Protein AF-T0ZA20-F1 (afdb_monomer_lite)

Structure (mmCIF, N/CA/C/O backbone):
data_AF-T0ZA20-F1
#
_entry.id   AF-T0ZA20-F1
#
loop_
_atom_site.group_PDB
_atom_site.id
_atom_site.type_symbol
_atom_site.label_atom_id
_atom_site.label_alt_id
_atom_site.label_comp_id
_atom_site.label_asym_id
_atom_site.label_entity_id
_atom_site.label_seq_id
_atom_site.pdbx_PDB_ins_code
_atom_site.Cartn_x
_atom_site.Cartn_y
_atom_site.Cartn_z
_atom_site.occupancy
_atom_site.B_iso_or_equiv
_atom_site.auth_seq_id
_atom_site.auth_comp_id
_atom_site.auth_asym_id
_atom_site.auth_atom_id
_atom_site.pdbx_PDB_model_num
ATOM 1 N N . MET A 1 1 ? -16.525 5.191 31.614 1.00 37.38 1 MET A N 1
ATOM 2 C CA . MET A 1 1 ? -15.856 5.184 30.292 1.00 37.38 1 MET A CA 1
ATOM 3 C C . MET A 1 1 ? -15.399 6.612 29.998 1.00 37.38 1 MET A C 1
ATOM 5 O O . MET A 1 1 ? -16.010 7.297 29.193 1.00 37.38 1 MET A O 1
ATOM 9 N N . GLU A 1 2 ? -14.368 7.085 30.696 1.00 35.81 2 GLU A N 1
ATOM 10 C CA . GLU A 1 2 ? -13.882 8.473 30.620 1.00 35.81 2 GLU A CA 1
ATOM 11 C C . GLU A 1 2 ? -12.385 8.477 30.297 1.00 35.81 2 GLU A C 1
ATOM 13 O O . GLU A 1 2 ? -11.571 8.623 31.194 1.00 35.81 2 GLU A O 1
ATOM 18 N N . THR A 1 3 ? -11.992 8.269 29.038 1.00 33.94 3 THR A N 1
ATOM 19 C CA . THR A 1 3 ? -10.588 8.491 28.609 1.00 33.94 3 THR A CA 1
ATOM 20 C C . THR A 1 3 ? -10.425 8.846 27.126 1.00 33.94 3 THR A C 1
ATOM 22 O O . THR A 1 3 ? -9.306 8.910 26.628 1.00 33.94 3 THR A O 1
ATOM 25 N N . VAL A 1 4 ? -11.503 9.113 26.379 1.00 43.84 4 VAL A N 1
ATOM 26 C CA . VAL A 1 4 ? -11.397 9.208 24.908 1.00 43.84 4 VAL A CA 1
ATOM 27 C C . VAL A 1 4 ? -10.666 10.479 24.431 1.00 43.84 4 VAL A C 1
ATOM 29 O O . VAL A 1 4 ? -10.149 10.485 23.325 1.00 43.84 4 VAL A O 1
ATOM 32 N N . SER A 1 5 ? -10.539 11.541 25.239 1.00 48.94 5 SER A N 1
ATOM 33 C CA . SER A 1 5 ? -10.028 12.832 24.735 1.00 48.94 5 SER A CA 1
ATOM 34 C C . SER A 1 5 ? -8.507 12.896 24.485 1.00 48.94 5 SER A C 1
ATOM 36 O O . SER A 1 5 ? -8.140 13.369 23.413 1.00 48.94 5 SER A O 1
ATOM 38 N N . PRO A 1 6 ? -7.607 12.431 25.378 1.00 51.38 6 PRO A N 1
ATOM 39 C CA . PRO A 1 6 ? -6.170 12.376 25.072 1.00 51.38 6 PRO A CA 1
ATOM 40 C C . PRO A 1 6 ? -5.827 11.187 24.164 1.00 51.38 6 PRO A C 1
ATOM 42 O O . PRO A 1 6 ? -5.019 11.309 23.247 1.00 51.38 6 PRO A O 1
ATOM 45 N N . ALA A 1 7 ? -6.518 10.058 24.361 1.00 55.69 7 ALA A N 1
ATOM 46 C CA . ALA A 1 7 ? -6.316 8.846 23.577 1.00 55.69 7 ALA A CA 1
ATOM 47 C C . ALA A 1 7 ? -6.700 9.025 22.097 1.00 55.69 7 ALA A C 1
ATOM 49 O O . ALA A 1 7 ? -6.037 8.469 21.232 1.00 55.69 7 ALA A O 1
ATOM 50 N N . ALA A 1 8 ? -7.726 9.821 21.770 1.00 51.91 8 ALA A N 1
ATOM 51 C CA . ALA A 1 8 ? -8.102 10.082 20.377 1.00 51.91 8 ALA A CA 1
ATOM 52 C C . ALA A 1 8 ? -7.026 10.864 19.603 1.00 51.91 8 ALA A C 1
ATOM 54 O O . ALA A 1 8 ? -6.830 10.612 18.415 1.00 51.91 8 ALA A O 1
ATOM 55 N N . LEU A 1 9 ? -6.305 11.773 20.270 1.00 50.62 9 LEU A N 1
ATOM 56 C CA . LEU A 1 9 ? -5.222 12.539 19.652 1.00 50.62 9 LEU A CA 1
ATOM 57 C C . LEU A 1 9 ? -3.968 11.679 19.449 1.00 50.62 9 LEU A C 1
ATOM 59 O O . LEU A 1 9 ? -3.362 11.725 18.380 1.00 50.62 9 LEU A O 1
ATOM 63 N N . GLU A 1 10 ? -3.616 10.846 20.431 1.00 54.16 10 GLU A N 1
ATOM 64 C CA . GLU A 1 10 ? -2.530 9.867 20.289 1.00 54.16 10 GLU A CA 1
ATOM 65 C C . GLU A 1 10 ? -2.831 8.835 19.194 1.00 54.16 10 GLU A C 1
ATOM 67 O O . GLU A 1 10 ? -1.955 8.505 18.398 1.00 54.16 10 GLU A O 1
ATOM 72 N N . VAL A 1 11 ? -4.085 8.385 19.085 1.00 60.81 11 VAL A N 1
ATOM 73 C CA . VAL A 1 11 ? -4.534 7.497 18.003 1.00 60.81 11 VAL A CA 1
ATOM 74 C C . VAL A 1 11 ? -4.447 8.194 16.644 1.00 60.81 11 VAL A C 1
ATOM 76 O O . VAL A 1 11 ? -3.999 7.575 15.684 1.00 60.81 11 VAL A O 1
ATOM 79 N N . ALA A 1 12 ? -4.807 9.475 16.539 1.00 58.84 12 ALA A N 1
ATOM 80 C CA . ALA A 1 12 ? -4.686 10.223 15.287 1.00 58.84 12 ALA A CA 1
ATOM 81 C C . ALA A 1 12 ? -3.225 10.371 14.829 1.00 58.84 12 ALA A C 1
ATOM 83 O O . ALA A 1 12 ? -2.933 10.193 13.648 1.00 58.84 12 ALA A O 1
ATOM 84 N N . LEU A 1 13 ? -2.306 10.638 15.763 1.00 63.66 13 LEU A N 1
ATOM 85 C CA . LEU A 1 13 ? -0.867 10.714 15.487 1.00 63.66 13 LEU A CA 1
ATOM 86 C C . LEU A 1 13 ? -0.278 9.343 15.125 1.00 63.66 13 LEU A C 1
ATOM 88 O O . LEU A 1 13 ? 0.542 9.248 14.213 1.00 63.66 13 LEU A O 1
ATOM 92 N N . ALA A 1 14 ? -0.731 8.272 15.780 1.00 63.19 14 ALA A N 1
ATOM 93 C CA . ALA A 1 14 ? -0.341 6.909 15.429 1.00 63.19 14 ALA A CA 1
ATOM 94 C C . ALA A 1 14 ? -0.805 6.539 14.009 1.00 63.19 14 ALA A C 1
ATOM 96 O O . ALA A 1 14 ? -0.021 6.008 13.225 1.00 63.19 14 ALA A O 1
ATOM 97 N N . VAL A 1 15 ? -2.043 6.889 13.644 1.00 66.94 15 VAL A N 1
ATOM 98 C CA . VAL A 1 15 ? -2.575 6.690 12.286 1.00 66.94 15 VAL A CA 1
ATOM 99 C C . VAL A 1 15 ? -1.777 7.490 11.254 1.00 66.94 15 VAL A C 1
ATOM 101 O O . VAL A 1 15 ? -1.478 6.963 10.188 1.00 66.94 15 VAL A O 1
ATOM 104 N N . GLU A 1 16 ? -1.385 8.728 11.565 1.00 68.06 16 GLU A N 1
ATOM 105 C CA . GLU A 1 16 ? -0.529 9.545 10.694 1.00 68.06 16 GLU A CA 1
ATOM 106 C C . GLU A 1 16 ? 0.827 8.864 10.440 1.00 68.06 16 GLU A C 1
ATOM 108 O O . GLU A 1 16 ? 1.245 8.726 9.289 1.00 68.06 16 GLU A O 1
ATOM 113 N N . SER A 1 17 ? 1.476 8.371 11.501 1.00 71.38 17 SER A N 1
ATOM 114 C CA . SER A 1 17 ? 2.758 7.664 11.393 1.00 71.38 17 SER A CA 1
ATOM 115 C C . SER A 1 17 ? 2.653 6.345 10.623 1.00 71.38 17 SER A C 1
ATOM 117 O O . SER A 1 17 ? 3.530 6.035 9.819 1.00 71.38 17 SER A O 1
ATOM 119 N N . GLU A 1 18 ? 1.556 5.603 10.793 1.00 73.19 18 GLU A N 1
ATOM 120 C CA . GLU A 1 18 ?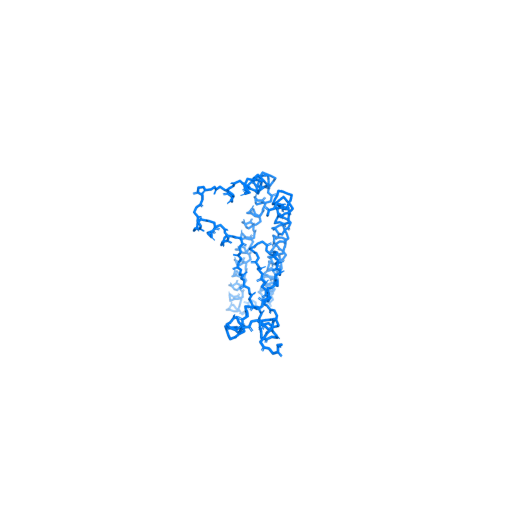 1.301 4.376 10.038 1.00 73.19 18 GLU A CA 1
ATOM 121 C C . GLU A 1 18 ? 1.090 4.676 8.549 1.00 73.19 18 GLU A C 1
ATOM 123 O O . GLU A 1 18 ? 1.631 3.974 7.697 1.00 73.19 18 GLU A O 1
ATOM 128 N N . ILE A 1 19 ? 0.304 5.706 8.211 1.00 75.56 19 ILE A N 1
ATOM 129 C CA . ILE A 1 19 ? 0.059 6.085 6.812 1.00 75.56 19 ILE A CA 1
ATOM 130 C C . ILE A 1 19 ? 1.382 6.438 6.131 1.00 75.56 19 ILE A C 1
ATOM 132 O O . ILE A 1 19 ? 1.644 5.953 5.031 1.00 75.56 19 ILE A O 1
ATOM 136 N N . ALA A 1 20 ? 2.230 7.227 6.796 1.00 77.69 20 ALA A N 1
ATOM 137 C CA . ALA A 1 20 ? 3.559 7.552 6.292 1.00 77.69 20 ALA A CA 1
ATOM 138 C C . ALA A 1 20 ? 4.421 6.292 6.100 1.00 77.69 20 ALA A C 1
ATOM 140 O O . ALA A 1 20 ? 4.984 6.102 5.022 1.00 77.69 20 ALA A O 1
ATOM 141 N N . GLY A 1 21 ? 4.449 5.392 7.091 1.00 82.25 21 GLY A N 1
ATOM 142 C CA . GLY A 1 21 ? 5.191 4.131 7.008 1.00 82.25 21 GLY A CA 1
ATOM 143 C C . GLY A 1 21 ? 4.738 3.247 5.844 1.00 82.25 21 GLY A C 1
ATOM 144 O O . GLY A 1 21 ? 5.559 2.763 5.068 1.00 82.25 21 GLY A O 1
ATOM 145 N N . ARG A 1 22 ? 3.426 3.100 5.632 1.00 80.50 22 ARG A N 1
ATOM 146 C CA . ARG A 1 22 ? 2.885 2.325 4.503 1.00 80.50 22 ARG A CA 1
ATOM 147 C C . ARG A 1 22 ? 3.198 2.939 3.146 1.00 80.50 22 ARG A C 1
ATOM 149 O O . ARG A 1 22 ? 3.425 2.198 2.189 1.00 80.50 22 ARG A O 1
ATOM 156 N N . ILE A 1 23 ? 3.192 4.269 3.044 1.00 84.75 23 ILE A N 1
ATOM 157 C CA . ILE A 1 23 ? 3.591 4.968 1.818 1.00 84.75 23 ILE A CA 1
ATOM 158 C C . ILE A 1 23 ? 5.067 4.682 1.517 1.00 84.75 23 ILE A C 1
ATOM 160 O O . ILE A 1 23 ? 5.388 4.324 0.384 1.00 84.75 23 ILE A O 1
ATOM 164 N N . GLU A 1 24 ? 5.949 4.748 2.518 1.00 86.12 24 GLU A N 1
ATOM 165 C CA . GLU A 1 24 ? 7.371 4.416 2.350 1.00 86.12 24 GLU A CA 1
ATOM 166 C C . GLU A 1 24 ? 7.590 2.953 1.942 1.00 86.12 24 GLU A C 1
ATOM 168 O O . GLU A 1 24 ? 8.353 2.671 1.011 1.00 86.12 24 GLU A O 1
ATOM 173 N N . GLU A 1 25 ? 6.900 2.007 2.582 1.00 86.56 25 GLU A N 1
ATOM 174 C CA . GLU A 1 25 ? 6.966 0.587 2.225 1.00 86.56 25 GLU A CA 1
ATOM 175 C C . GLU A 1 25 ? 6.513 0.349 0.780 1.00 86.56 25 GLU A C 1
ATOM 177 O O . GLU A 1 25 ? 7.209 -0.309 -0.004 1.00 86.56 25 GLU A O 1
ATOM 182 N N . ALA A 1 26 ? 5.372 0.928 0.395 1.00 86.88 26 ALA A N 1
ATOM 183 C CA . ALA A 1 26 ? 4.855 0.847 -0.964 1.00 86.88 26 ALA A CA 1
ATOM 184 C C . ALA A 1 26 ? 5.831 1.475 -1.969 1.00 86.88 26 ALA A C 1
ATOM 186 O O . ALA A 1 26 ? 6.101 0.886 -3.019 1.00 86.88 26 ALA A O 1
ATOM 187 N N . GLN A 1 27 ? 6.419 2.628 -1.643 1.00 88.88 27 GLN A N 1
ATOM 188 C CA . GLN A 1 27 ? 7.430 3.286 -2.465 1.00 88.88 27 GLN A CA 1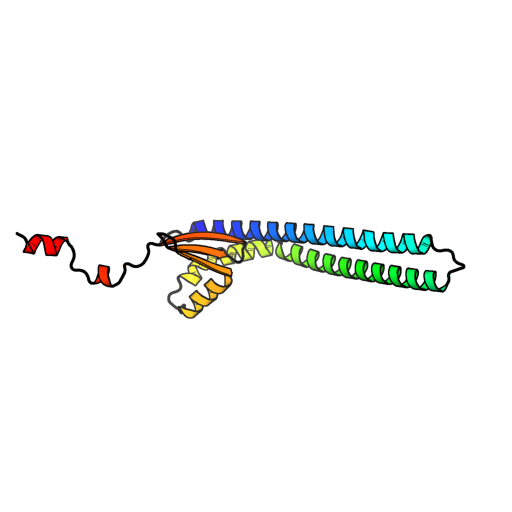
ATOM 189 C C . GLN A 1 27 ? 8.667 2.399 -2.654 1.00 88.88 27 GLN A C 1
ATOM 191 O O . GLN A 1 27 ? 9.135 2.237 -3.781 1.00 88.88 27 GLN A O 1
ATOM 196 N N . SER A 1 28 ? 9.168 1.763 -1.592 1.00 89.88 28 SER A N 1
ATOM 197 C CA . SER A 1 28 ? 10.306 0.838 -1.669 1.00 89.88 28 SER A CA 1
ATOM 198 C C . SER A 1 28 ? 10.035 -0.331 -2.620 1.00 89.88 28 SER A C 1
ATOM 200 O O . SER A 1 28 ? 10.875 -0.675 -3.457 1.00 89.88 28 SER A O 1
ATOM 202 N N . LEU A 1 29 ? 8.842 -0.929 -2.540 1.00 92.25 29 LEU A N 1
ATOM 203 C CA . LEU A 1 29 ? 8.436 -2.022 -3.426 1.00 92.25 29 LEU A CA 1
ATOM 204 C C . LEU A 1 29 ? 8.335 -1.572 -4.889 1.00 92.25 29 LEU A C 1
ATOM 206 O O . LEU A 1 29 ? 8.829 -2.269 -5.780 1.00 92.25 29 LEU A O 1
ATOM 210 N N . ARG A 1 30 ? 7.756 -0.394 -5.142 1.00 91.81 30 ARG A N 1
ATOM 211 C CA . ARG A 1 30 ? 7.640 0.189 -6.490 1.00 91.81 30 ARG A CA 1
ATOM 212 C C . ARG A 1 30 ? 9.010 0.483 -7.099 1.00 91.81 30 ARG A C 1
ATOM 214 O O . ARG A 1 30 ? 9.239 0.155 -8.262 1.00 91.81 30 ARG A O 1
ATOM 221 N N . LEU A 1 31 ? 9.945 1.029 -6.317 1.00 92.94 31 LEU A N 1
ATOM 222 C CA . LEU A 1 31 ? 11.317 1.285 -6.769 1.00 92.94 31 LEU A CA 1
ATOM 223 C C . LEU A 1 31 ? 12.023 -0.009 -7.189 1.00 92.94 31 LEU A C 1
ATOM 225 O O . LEU A 1 31 ? 12.578 -0.070 -8.285 1.00 92.94 31 LEU A O 1
ATOM 229 N N . LYS A 1 32 ? 11.920 -1.074 -6.385 1.00 95.44 32 LYS A N 1
ATOM 230 C CA . LYS A 1 32 ? 12.471 -2.397 -6.734 1.00 95.44 32 LYS A CA 1
ATOM 231 C C . LYS A 1 32 ? 11.855 -2.963 -8.014 1.00 95.44 32 LYS A C 1
ATOM 233 O O . LYS A 1 32 ? 12.555 -3.543 -8.843 1.00 95.44 32 LYS A O 1
ATOM 238 N N . GLN A 1 33 ? 10.544 -2.797 -8.198 1.00 94.94 33 GLN A N 1
ATOM 239 C CA . GLN A 1 33 ? 9.863 -3.225 -9.420 1.00 94.94 33 GLN A CA 1
ATOM 240 C C . GLN A 1 33 ? 10.382 -2.463 -10.646 1.00 94.94 33 GLN A C 1
ATOM 242 O O . GLN A 1 33 ? 10.628 -3.073 -11.690 1.00 94.94 33 GLN A O 1
ATOM 247 N N . LEU A 1 34 ? 10.589 -1.152 -10.508 1.00 96.12 34 LEU A N 1
ATOM 248 C CA . LEU A 1 34 ? 11.117 -0.302 -11.566 1.00 96.12 34 LEU A CA 1
ATOM 249 C C . LEU A 1 34 ? 12.557 -0.676 -11.934 1.00 96.12 34 LEU A C 1
ATOM 251 O O . LEU A 1 34 ? 12.877 -0.777 -13.117 1.00 96.12 34 LEU A O 1
ATOM 255 N N . GLU A 1 35 ? 13.414 -0.929 -10.946 1.00 96.38 35 GLU A N 1
ATOM 256 C CA . GLU A 1 35 ? 14.784 -1.408 -11.161 1.00 96.38 35 GLU A CA 1
ATOM 257 C C . GLU A 1 35 ? 14.815 -2.736 -11.917 1.00 96.38 35 GLU A C 1
ATOM 259 O O . GLU A 1 35 ? 15.537 -2.862 -12.909 1.00 96.38 35 GLU A O 1
ATOM 264 N N . ARG A 1 36 ? 13.981 -3.704 -11.513 1.00 96.81 36 ARG A N 1
ATOM 265 C CA . ARG A 1 36 ? 13.858 -4.985 -12.217 1.00 96.81 36 ARG A CA 1
ATOM 266 C C . ARG A 1 36 ? 13.453 -4.780 -13.676 1.00 96.81 36 ARG A C 1
ATOM 268 O O . ARG A 1 36 ? 14.059 -5.370 -14.563 1.00 96.81 36 ARG A O 1
ATOM 275 N N . GLN A 1 37 ? 12.467 -3.924 -13.937 1.00 97.19 37 GLN A N 1
ATOM 276 C CA . GLN A 1 37 ? 12.008 -3.673 -15.304 1.00 97.19 37 GLN A CA 1
ATOM 277 C C . GLN A 1 37 ? 13.064 -2.949 -16.152 1.00 97.19 37 GLN A C 1
ATOM 279 O O . GLN A 1 37 ? 13.227 -3.258 -17.332 1.00 97.19 37 GLN A O 1
ATOM 284 N N . ARG A 1 38 ? 13.828 -2.022 -15.557 1.00 96.62 38 ARG A N 1
ATOM 285 C CA . ARG A 1 38 ? 14.977 -1.378 -16.218 1.00 96.62 38 ARG A CA 1
ATOM 286 C C . ARG A 1 38 ? 16.035 -2.400 -16.612 1.00 96.62 38 ARG A C 1
ATOM 288 O O . ARG A 1 38 ? 16.551 -2.340 -17.725 1.00 96.62 38 ARG A O 1
ATOM 295 N N . TYR A 1 39 ? 16.335 -3.340 -15.718 1.00 97.50 39 TYR A N 1
ATOM 296 C CA . TYR A 1 39 ? 17.276 -4.417 -15.999 1.00 97.50 39 TYR A CA 1
ATOM 297 C C . TYR A 1 39 ? 16.810 -5.295 -17.167 1.00 97.50 39 TYR A C 1
ATOM 299 O O . TYR A 1 39 ? 17.592 -5.541 -18.081 1.00 97.50 39 TYR A O 1
ATOM 307 N N . GLU A 1 40 ? 15.539 -5.704 -17.194 1.00 96.62 40 GLU A N 1
ATOM 308 C CA . GLU A 1 40 ? 14.980 -6.500 -18.298 1.00 96.62 40 GLU A CA 1
ATOM 309 C C . GLU A 1 40 ? 15.036 -5.761 -19.644 1.00 96.62 40 GLU A C 1
ATOM 311 O O . GLU A 1 40 ? 15.373 -6.355 -20.672 1.00 96.62 40 GLU A O 1
ATOM 316 N N . ALA A 1 41 ? 14.758 -4.454 -19.660 1.00 97.19 41 ALA A N 1
ATOM 317 C CA . ALA A 1 41 ? 14.872 -3.633 -20.867 1.00 97.19 41 ALA A CA 1
ATOM 318 C C . ALA A 1 41 ? 16.320 -3.549 -21.375 1.00 97.19 41 ALA A C 1
ATOM 320 O O . ALA A 1 41 ? 16.570 -3.703 -22.572 1.00 97.19 41 ALA A O 1
ATOM 321 N N . GLU A 1 42 ? 17.282 -3.360 -20.473 1.00 97.50 42 GLU A N 1
ATOM 322 C CA . GLU A 1 42 ? 18.707 -3.317 -20.810 1.00 97.50 42 GLU A CA 1
ATOM 323 C C . GLU A 1 42 ? 19.237 -4.695 -21.245 1.00 97.50 42 GLU A C 1
ATOM 325 O O . GLU A 1 42 ? 20.041 -4.793 -22.173 1.00 97.50 42 GLU A O 1
ATOM 330 N N . LEU A 1 43 ? 18.752 -5.785 -20.647 1.00 97.75 43 LEU A N 1
ATOM 331 C CA . LEU A 1 43 ? 19.085 -7.143 -21.071 1.00 97.75 43 LEU A CA 1
ATOM 332 C C . LEU A 1 43 ? 18.563 -7.433 -22.484 1.00 97.75 43 LEU A C 1
ATOM 334 O O . LEU A 1 43 ? 19.307 -7.963 -23.313 1.00 97.75 43 LEU A O 1
ATOM 338 N N . ALA A 1 44 ? 17.315 -7.060 -22.782 1.00 96.44 44 ALA A N 1
ATOM 339 C CA . ALA A 1 44 ? 16.739 -7.186 -24.120 1.00 96.44 44 ALA A CA 1
ATOM 340 C C . ALA A 1 44 ? 17.532 -6.370 -25.154 1.00 96.44 44 ALA A C 1
ATOM 342 O O . ALA A 1 44 ? 17.880 -6.895 -26.214 1.00 96.44 44 ALA A O 1
ATOM 343 N N . ARG A 1 45 ? 17.923 -5.137 -24.804 1.00 97.31 45 ARG A N 1
ATOM 344 C CA . ARG A 1 45 ? 18.798 -4.294 -25.629 1.00 97.31 45 ARG A CA 1
ATOM 345 C C . ARG A 1 45 ? 20.126 -4.978 -25.940 1.00 97.31 45 ARG A C 1
ATOM 347 O O . ARG A 1 45 ? 20.539 -5.009 -27.094 1.00 97.31 45 ARG A O 1
ATOM 354 N N . ARG A 1 46 ? 20.808 -5.533 -24.934 1.00 97.88 46 ARG A N 1
ATOM 355 C CA . ARG A 1 46 ? 22.099 -6.217 -25.129 1.00 97.88 46 ARG A CA 1
ATOM 356 C C . ARG A 1 46 ? 21.970 -7.439 -26.029 1.00 97.88 46 ARG A C 1
ATOM 358 O O . ARG A 1 46 ? 22.842 -7.665 -26.859 1.00 97.88 46 ARG A O 1
ATOM 365 N N . ARG A 1 47 ? 20.886 -8.211 -25.895 1.00 96.06 47 ARG A N 1
ATOM 366 C CA . ARG A 1 47 ? 20.609 -9.350 -26.785 1.00 96.06 47 ARG A CA 1
ATOM 367 C C . ARG A 1 47 ? 20.447 -8.895 -28.231 1.00 96.06 47 ARG A C 1
ATOM 369 O O . ARG A 1 47 ? 21.062 -9.493 -29.104 1.00 96.06 47 ARG A O 1
ATOM 376 N N . TYR A 1 48 ? 19.680 -7.831 -28.461 1.00 96.06 48 TYR A N 1
ATOM 377 C CA . TYR A 1 48 ? 19.515 -7.248 -29.791 1.00 96.06 48 TYR A CA 1
ATOM 378 C C . TYR A 1 48 ? 20.845 -6.735 -30.365 1.00 96.06 48 TYR A C 1
ATOM 380 O O . TYR A 1 48 ? 21.199 -7.085 -31.481 1.00 96.06 48 TYR A O 1
ATOM 388 N N . MET A 1 49 ? 21.638 -5.994 -29.587 1.00 95.44 49 MET A N 1
ATOM 389 C CA . MET A 1 49 ? 22.925 -5.448 -30.049 1.00 95.44 49 MET A CA 1
ATOM 390 C C . MET A 1 49 ? 23.986 -6.516 -30.362 1.00 95.44 49 MET A C 1
ATOM 392 O O . MET A 1 49 ? 24.919 -6.240 -31.109 1.00 95.44 49 MET A O 1
ATOM 396 N N . ASN A 1 50 ? 23.858 -7.716 -29.791 1.00 96.50 50 ASN A N 1
ATOM 397 C CA . ASN A 1 50 ? 24.807 -8.816 -29.980 1.00 96.50 50 ASN A CA 1
ATOM 398 C C . ASN A 1 50 ? 24.365 -9.834 -31.047 1.00 96.50 50 ASN A C 1
ATOM 400 O O . ASN A 1 50 ? 25.083 -10.810 -31.272 1.00 96.50 50 ASN A O 1
ATOM 404 N N . VAL A 1 51 ? 23.190 -9.670 -31.668 1.00 95.81 51 VAL A N 1
ATOM 405 C CA . VAL A 1 51 ? 22.735 -10.585 -32.725 1.00 95.81 51 VAL A CA 1
ATOM 406 C C . VAL A 1 51 ? 23.518 -10.341 -34.015 1.00 95.81 51 VAL A C 1
ATOM 408 O O . VAL A 1 51 ? 23.801 -9.202 -34.378 1.00 95.81 51 VAL A O 1
ATOM 411 N N . ASP A 1 52 ? 23.847 -11.415 -34.733 1.00 95.00 52 ASP A N 1
ATOM 412 C CA . ASP A 1 52 ? 24.402 -11.300 -36.082 1.00 95.00 52 ASP A CA 1
ATOM 413 C C . ASP A 1 52 ? 23.333 -10.720 -37.037 1.00 95.00 52 ASP A C 1
ATOM 415 O O . ASP A 1 52 ? 22.252 -11.313 -37.155 1.00 95.00 52 ASP A O 1
ATOM 419 N N . PRO A 1 53 ? 23.610 -9.610 -37.751 1.00 89.81 53 PRO A N 1
ATOM 420 C CA . PRO A 1 53 ? 22.685 -9.018 -38.719 1.00 89.81 53 PRO A CA 1
ATOM 421 C C . PRO A 1 53 ? 22.237 -9.962 -39.844 1.00 89.81 53 PRO A C 1
ATOM 423 O O . PRO A 1 53 ? 21.179 -9.747 -40.440 1.00 89.81 53 PRO A O 1
ATOM 426 N N . ALA A 1 54 ? 23.011 -11.008 -40.154 1.00 94.31 54 ALA A N 1
ATOM 427 C CA . ALA A 1 54 ? 22.620 -12.029 -41.123 1.00 94.31 54 ALA A CA 1
ATOM 428 C C . ALA A 1 54 ? 21.378 -12.818 -40.664 1.00 94.31 54 ALA A C 1
ATOM 430 O O . ALA A 1 54 ? 20.585 -13.270 -41.492 1.00 94.31 54 ALA A O 1
ATOM 431 N N . ASN A 1 55 ? 21.143 -12.915 -39.351 1.00 95.06 55 ASN A N 1
ATOM 432 C CA . ASN A 1 55 ? 19.996 -13.595 -38.752 1.00 95.06 55 ASN A CA 1
ATOM 433 C C . ASN A 1 55 ? 18.780 -12.660 -38.632 1.00 95.06 55 ASN A C 1
ATOM 435 O O . ASN A 1 55 ? 18.251 -12.451 -37.539 1.00 95.06 55 ASN A O 1
ATOM 439 N N . ARG A 1 56 ? 18.313 -12.112 -39.763 1.00 94.69 56 ARG A N 1
ATOM 440 C CA . ARG A 1 56 ? 17.253 -11.082 -39.820 1.00 94.69 56 ARG A CA 1
ATOM 441 C C . ARG A 1 56 ? 16.010 -11.397 -38.983 1.00 94.69 56 ARG A C 1
ATOM 443 O O . ARG A 1 56 ? 15.616 -10.579 -38.168 1.00 94.69 56 ARG A O 1
ATOM 450 N N . MET A 1 57 ? 15.450 -12.604 -39.100 1.00 96.56 57 MET A N 1
ATOM 451 C CA . MET A 1 57 ? 14.254 -12.982 -38.327 1.00 96.56 57 MET A CA 1
ATOM 452 C C . MET A 1 57 ? 14.488 -12.964 -36.808 1.00 96.56 57 MET A C 1
ATOM 454 O O . MET A 1 57 ? 13.578 -12.654 -36.042 1.00 96.56 57 MET A O 1
ATOM 458 N N . VAL A 1 58 ? 15.701 -13.306 -36.359 1.00 96.31 58 VAL A N 1
ATOM 459 C CA . VAL A 1 58 ? 16.068 -13.269 -34.936 1.00 96.31 58 VAL A CA 1
ATOM 460 C C . VAL A 1 58 ? 16.250 -11.824 -34.483 1.00 96.31 58 VAL A C 1
ATOM 462 O O . VAL A 1 58 ? 15.795 -11.472 -33.397 1.00 96.31 58 VAL A O 1
ATOM 465 N N . ALA A 1 59 ? 16.869 -10.984 -35.315 1.00 96.19 59 ALA A N 1
ATOM 466 C CA . ALA A 1 59 ? 17.019 -9.559 -35.046 1.00 96.19 59 ALA A CA 1
ATOM 467 C C . ALA A 1 59 ? 15.656 -8.864 -34.908 1.00 96.19 59 ALA A C 1
ATOM 469 O O . ALA A 1 59 ? 15.428 -8.209 -33.894 1.00 96.19 59 ALA A O 1
ATOM 470 N N . ASP A 1 60 ? 14.724 -9.105 -35.836 1.00 96.75 60 ASP A N 1
ATOM 471 C CA . ASP A 1 60 ? 13.368 -8.541 -35.801 1.00 96.75 60 ASP A CA 1
ATOM 472 C C . ASP A 1 60 ? 12.609 -8.966 -34.529 1.00 96.75 60 ASP A C 1
ATOM 474 O O . ASP A 1 60 ? 11.947 -8.160 -33.870 1.00 96.75 60 ASP A O 1
ATOM 478 N N . ALA A 1 61 ? 12.733 -10.237 -34.128 1.00 96.94 61 ALA A N 1
ATOM 479 C CA . ALA A 1 61 ? 12.110 -10.744 -32.906 1.00 96.94 61 ALA A CA 1
ATOM 480 C C . ALA A 1 61 ? 12.717 -10.124 -31.633 1.00 96.94 61 ALA A C 1
ATOM 482 O O . ALA A 1 61 ? 11.988 -9.787 -30.696 1.00 96.94 61 ALA A O 1
ATOM 483 N N . LEU A 1 62 ? 14.044 -9.960 -31.586 1.00 97.25 62 LEU A N 1
ATOM 484 C CA . LEU A 1 62 ? 14.743 -9.330 -30.463 1.00 97.25 62 LEU A CA 1
ATOM 485 C C . LEU A 1 62 ? 14.450 -7.830 -30.372 1.00 97.25 62 LEU A C 1
ATOM 487 O O . LEU A 1 62 ? 14.279 -7.318 -29.265 1.00 97.25 62 LEU A O 1
ATOM 491 N N . GLU A 1 63 ? 14.333 -7.142 -31.506 1.00 96.56 63 GLU A N 1
ATOM 492 C CA . GLU A 1 63 ? 13.903 -5.747 -31.568 1.00 96.56 63 GLU A CA 1
ATOM 493 C C . GLU A 1 63 ? 12.476 -5.599 -31.028 1.00 96.56 63 GLU A C 1
ATOM 495 O O . GLU A 1 63 ? 12.221 -4.774 -30.149 1.00 96.56 63 GLU A O 1
ATOM 500 N N . ALA A 1 64 ? 11.545 -6.444 -31.482 1.00 97.38 64 ALA A N 1
ATOM 501 C CA . ALA A 1 64 ? 10.171 -6.441 -30.991 1.00 97.38 64 ALA A CA 1
ATOM 502 C C . ALA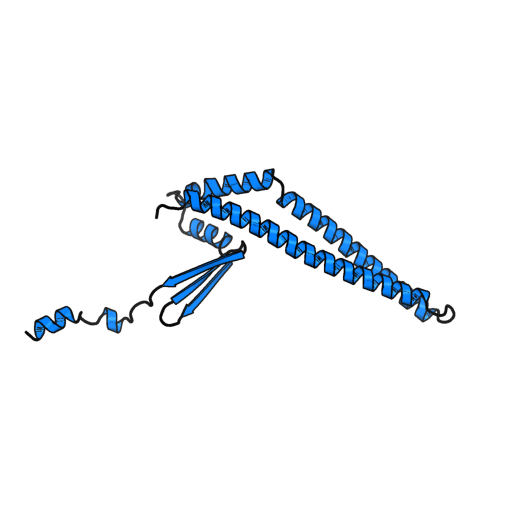 A 1 64 ? 10.101 -6.691 -29.475 1.00 97.38 64 ALA A C 1
ATOM 504 O O . ALA A 1 64 ? 9.352 -6.007 -28.769 1.00 97.38 64 ALA A O 1
ATOM 505 N N . ALA A 1 65 ? 10.906 -7.625 -28.958 1.00 97.12 65 ALA A N 1
ATOM 506 C CA . ALA A 1 65 ? 11.007 -7.904 -27.528 1.00 97.12 65 ALA A CA 1
ATOM 507 C C . ALA A 1 65 ? 11.590 -6.717 -26.741 1.00 97.12 65 ALA A C 1
ATOM 509 O O . ALA A 1 65 ? 11.070 -6.367 -25.678 1.00 97.12 65 ALA A O 1
ATOM 510 N N . TRP A 1 66 ? 12.624 -6.055 -27.267 1.00 98.12 66 TRP A N 1
ATOM 511 C CA . TRP A 1 66 ? 13.194 -4.855 -26.655 1.00 98.12 66 TRP A CA 1
ATOM 512 C C . TRP A 1 66 ? 12.182 -3.703 -26.627 1.00 98.12 66 TRP A C 1
ATOM 514 O O . TRP A 1 66 ? 11.934 -3.136 -25.562 1.00 98.12 66 TRP A O 1
ATOM 524 N N . ASN A 1 67 ? 11.503 -3.436 -27.743 1.00 97.94 67 ASN A N 1
ATOM 525 C CA . ASN A 1 67 ? 10.442 -2.431 -27.838 1.00 97.94 67 ASN A CA 1
ATOM 526 C C . ASN A 1 67 ? 9.260 -2.731 -26.901 1.00 97.94 67 ASN A C 1
ATOM 528 O O . ASN A 1 67 ? 8.648 -1.818 -26.343 1.00 97.94 67 ASN A O 1
ATOM 532 N N . ALA A 1 68 ? 8.909 -4.004 -26.700 1.00 97.81 68 ALA A N 1
ATOM 533 C CA . ALA A 1 68 ? 7.902 -4.396 -25.716 1.00 97.81 68 ALA A CA 1
ATOM 534 C C . ALA A 1 68 ? 8.360 -4.096 -24.280 1.00 97.81 68 ALA A C 1
ATOM 536 O O . ALA A 1 68 ? 7.598 -3.511 -23.510 1.00 97.81 68 ALA A O 1
ATOM 537 N N . SER A 1 69 ? 9.608 -4.425 -23.940 1.00 96.38 69 SER A N 1
ATOM 538 C CA . SER A 1 69 ? 10.172 -4.155 -22.614 1.00 96.38 69 SER A CA 1
ATOM 539 C C . SER A 1 69 ? 10.276 -2.652 -22.315 1.00 96.38 69 SER A C 1
ATOM 541 O O . SER A 1 69 ? 9.944 -2.221 -21.210 1.00 96.38 69 SER A O 1
ATOM 543 N N . LEU A 1 70 ? 10.628 -1.833 -23.316 1.00 97.62 70 LEU A N 1
ATOM 544 C CA . LEU A 1 70 ? 10.631 -0.369 -23.205 1.00 97.62 70 LEU A CA 1
ATOM 545 C C . LEU A 1 70 ? 9.234 0.198 -22.934 1.00 97.62 70 LEU A C 1
ATOM 547 O O . LEU A 1 70 ? 9.085 1.035 -22.049 1.00 97.62 70 LEU A O 1
ATOM 551 N N . ARG A 1 71 ? 8.200 -0.289 -23.632 1.00 98.00 71 ARG A N 1
ATOM 552 C CA . ARG A 1 71 ? 6.808 0.128 -23.378 1.00 98.00 71 ARG A CA 1
ATOM 553 C C . ARG A 1 71 ? 6.336 -0.239 -21.974 1.00 98.00 71 ARG A C 1
ATOM 555 O O . ARG A 1 71 ? 5.656 0.552 -21.333 1.00 98.00 71 ARG A O 1
ATOM 562 N N . GLN A 1 72 ? 6.705 -1.421 -21.485 1.00 96.81 72 GLN A N 1
ATOM 563 C CA . GLN A 1 72 ? 6.397 -1.826 -20.112 1.00 96.81 72 GLN A CA 1
ATOM 564 C C . GLN A 1 72 ? 7.122 -0.956 -19.080 1.00 96.81 72 GLN A C 1
ATOM 566 O O . GLN A 1 72 ? 6.534 -0.603 -18.061 1.00 96.81 72 GLN A O 1
ATOM 571 N N . LEU A 1 73 ? 8.385 -0.601 -19.339 1.00 97.19 73 LEU A N 1
ATOM 572 C CA . LEU A 1 73 ? 9.147 0.295 -18.476 1.00 97.19 73 LEU A CA 1
ATOM 573 C C . LEU A 1 73 ? 8.521 1.693 -18.416 1.00 97.19 73 LEU A C 1
ATOM 575 O O . LEU A 1 73 ? 8.388 2.238 -17.325 1.00 97.19 73 LEU A O 1
ATOM 579 N N . ASP A 1 74 ? 8.131 2.250 -19.561 1.00 97.25 74 ASP A N 1
ATOM 580 C CA . ASP A 1 74 ? 7.475 3.558 -19.652 1.00 97.25 74 ASP A CA 1
ATOM 581 C C . ASP A 1 74 ? 6.119 3.565 -18.929 1.00 97.25 74 ASP A C 1
ATOM 583 O O . ASP A 1 74 ? 5.881 4.404 -18.062 1.00 97.25 74 ASP A O 1
ATOM 587 N N . ALA A 1 75 ? 5.271 2.560 -19.174 1.00 96.62 75 ALA A N 1
ATOM 588 C CA . ALA A 1 75 ? 3.997 2.417 -18.468 1.00 96.62 75 ALA A CA 1
ATOM 589 C C . ALA A 1 75 ? 4.187 2.344 -16.942 1.00 96.62 75 ALA A C 1
ATOM 591 O O . ALA A 1 75 ? 3.494 3.026 -16.188 1.00 96.62 75 ALA A O 1
ATOM 592 N N . LEU A 1 76 ? 5.172 1.565 -16.482 1.00 95.88 76 LEU A N 1
ATOM 593 C CA . LEU A 1 76 ? 5.476 1.440 -15.059 1.00 95.88 76 LEU A CA 1
ATOM 594 C C . LEU A 1 76 ? 6.005 2.752 -14.454 1.00 95.88 76 LEU A C 1
ATOM 596 O O . LEU A 1 76 ? 5.706 3.050 -13.299 1.00 95.88 76 LEU A O 1
ATOM 600 N N . GLN A 1 77 ? 6.775 3.540 -15.210 1.00 95.06 77 GLN A N 1
ATOM 601 C CA . GLN A 1 77 ? 7.230 4.867 -14.778 1.00 95.06 77 GLN A CA 1
ATOM 602 C C . GLN A 1 77 ? 6.060 5.835 -14.625 1.00 95.06 77 GLN A C 1
ATOM 604 O O . GLN A 1 77 ? 5.941 6.473 -13.584 1.00 95.06 77 GLN A O 1
ATOM 609 N N . GLN A 1 78 ? 5.159 5.884 -15.604 1.00 95.94 78 GLN A N 1
ATOM 610 C CA . GLN A 1 78 ? 3.980 6.750 -15.553 1.00 95.94 78 GLN A CA 1
ATOM 611 C C . GLN A 1 78 ? 3.057 6.400 -14.381 1.00 95.94 78 GLN A C 1
ATOM 613 O O . GLN A 1 78 ? 2.555 7.292 -13.693 1.00 95.94 78 GLN A O 1
ATOM 618 N N . ASP A 1 79 ? 2.847 5.109 -14.119 1.00 93.62 79 ASP A N 1
ATOM 619 C CA . ASP A 1 79 ? 2.060 4.666 -12.968 1.00 93.62 79 ASP A CA 1
ATOM 620 C C . ASP A 1 79 ? 2.743 5.015 -11.640 1.00 93.62 79 ASP A C 1
ATOM 622 O O . ASP A 1 79 ? 2.068 5.452 -10.705 1.00 93.62 79 ASP A O 1
ATOM 626 N N . HIS A 1 80 ? 4.071 4.889 -11.557 1.00 92.62 80 HIS A N 1
ATOM 627 C CA . HIS A 1 80 ? 4.830 5.316 -10.384 1.00 92.62 80 HIS A CA 1
ATOM 628 C C . HIS A 1 80 ? 4.721 6.830 -10.154 1.00 92.62 80 HIS A C 1
ATOM 630 O O . HIS A 1 80 ? 4.461 7.249 -9.027 1.00 92.62 80 HIS A O 1
ATOM 636 N N . ASP A 1 81 ? 4.847 7.649 -11.197 1.00 92.00 81 ASP A N 1
ATOM 637 C CA . ASP A 1 81 ? 4.733 9.105 -11.087 1.00 92.00 81 ASP A CA 1
ATOM 638 C C . ASP A 1 81 ? 3.329 9.528 -10.636 1.00 92.00 81 ASP A C 1
ATOM 640 O O . ASP A 1 81 ? 3.193 10.365 -9.739 1.00 92.00 81 ASP A O 1
ATOM 644 N N . ARG A 1 82 ? 2.279 8.897 -11.181 1.00 92.44 82 ARG A N 1
ATOM 645 C CA . ARG A 1 82 ? 0.888 9.129 -10.757 1.00 92.44 82 ARG A CA 1
ATOM 646 C C . ARG A 1 82 ? 0.683 8.777 -9.282 1.00 92.44 82 ARG A C 1
ATOM 648 O O . ARG A 1 82 ? 0.052 9.534 -8.549 1.00 92.44 82 ARG A O 1
ATOM 655 N N . GLN A 1 83 ? 1.218 7.642 -8.836 1.00 89.00 83 GLN A N 1
ATOM 656 C CA . GLN A 1 83 ? 1.121 7.215 -7.437 1.00 89.00 83 GLN A CA 1
ATOM 657 C C . GLN A 1 83 ? 1.910 8.143 -6.507 1.00 89.00 83 GLN A C 1
ATOM 659 O O . GLN A 1 83 ? 1.392 8.542 -5.472 1.00 89.00 83 GLN A O 1
ATOM 664 N N . SER A 1 84 ? 3.112 8.561 -6.906 1.00 87.94 84 SER A N 1
ATOM 665 C CA . SER A 1 84 ? 3.945 9.510 -6.158 1.00 87.94 84 SER A CA 1
ATOM 666 C C . SER A 1 84 ? 3.256 10.866 -5.967 1.00 87.94 84 SER A C 1
ATOM 668 O O . SER A 1 84 ? 3.333 11.461 -4.893 1.00 87.94 84 SER A O 1
ATOM 670 N N . GLN A 1 85 ? 2.530 11.349 -6.981 1.00 88.75 85 GLN A N 1
ATOM 671 C CA . GLN A 1 85 ? 1.706 12.556 -6.859 1.00 88.75 85 GLN A CA 1
ATOM 672 C C . GLN A 1 85 ? 0.573 12.366 -5.843 1.00 88.75 85 GLN A C 1
ATOM 674 O O . GLN A 1 85 ? 0.434 13.186 -4.937 1.00 88.75 85 GLN A O 1
ATOM 679 N N . SER A 1 86 ? -0.169 11.259 -5.932 1.00 86.44 86 SER A N 1
ATOM 680 C CA . SER A 1 86 ? -1.238 10.942 -4.976 1.00 86.44 86 SER A CA 1
ATOM 681 C C . SER A 1 86 ? -0.721 10.816 -3.538 1.00 86.44 86 SER A C 1
ATOM 683 O O . SER A 1 86 ? -1.358 11.308 -2.610 1.00 86.44 86 SER A O 1
ATOM 685 N N . ASP A 1 87 ? 0.434 10.180 -3.338 1.00 85.44 87 ASP A N 1
ATOM 686 C CA . ASP A 1 87 ? 1.039 10.014 -2.014 1.00 85.44 87 ASP A CA 1
ATOM 687 C C . ASP A 1 87 ? 1.458 11.373 -1.425 1.00 85.44 87 ASP A C 1
ATOM 689 O O . ASP A 1 87 ? 1.244 11.640 -0.242 1.00 85.44 87 ASP A O 1
ATOM 693 N N . ARG A 1 88 ? 1.991 12.284 -2.253 1.00 83.31 88 ARG A N 1
ATOM 694 C CA . ARG A 1 88 ? 2.336 13.654 -1.832 1.00 83.31 88 ARG A CA 1
ATOM 695 C C . ARG A 1 88 ? 1.118 14.459 -1.402 1.00 83.31 88 ARG A C 1
ATOM 697 O O . ARG A 1 88 ? 1.210 15.184 -0.415 1.00 83.31 88 ARG A O 1
ATOM 704 N N . GLU A 1 89 ? -0.001 14.337 -2.111 1.00 83.06 89 GLU A N 1
ATOM 705 C CA . GLU A 1 89 ? -1.254 15.009 -1.747 1.00 83.06 89 GLU A CA 1
ATOM 706 C C . GLU A 1 89 ? -1.765 14.543 -0.377 1.00 83.06 89 GLU A C 1
ATOM 708 O O . GLU A 1 89 ? -2.139 15.370 0.460 1.00 83.06 89 GLU A O 1
ATOM 713 N N . LEU A 1 90 ? -1.699 13.236 -0.104 1.00 75.69 90 LEU A N 1
ATOM 714 C CA . LEU A 1 90 ? -2.096 12.649 1.181 1.00 75.69 90 LEU A CA 1
ATOM 715 C C . LEU A 1 90 ? -1.210 13.107 2.346 1.00 75.69 90 LEU A C 1
ATOM 717 O O . LEU A 1 90 ? -1.687 13.245 3.471 1.00 75.69 90 LEU A O 1
ATOM 721 N N . LEU A 1 91 ? 0.068 13.373 2.078 1.00 75.12 91 LEU A N 1
ATOM 722 C CA . LEU A 1 91 ? 1.045 13.810 3.073 1.00 75.12 91 LEU A CA 1
ATOM 723 C C . LEU A 1 91 ? 1.084 15.334 3.275 1.00 75.12 91 LEU A C 1
ATOM 725 O O . LEU A 1 91 ? 1.958 15.814 3.995 1.00 75.12 91 LEU A O 1
ATOM 729 N N . THR A 1 92 ? 0.172 16.111 2.686 1.00 83.38 92 THR A N 1
ATOM 7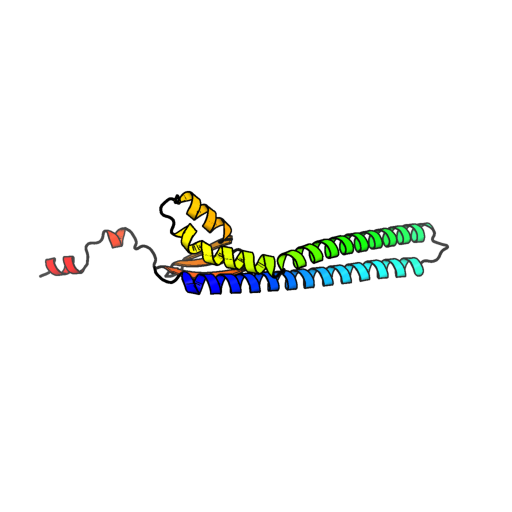30 C CA . THR A 1 92 ? 0.120 17.571 2.881 1.00 83.38 92 THR A CA 1
ATOM 731 C C . THR A 1 92 ? -0.253 17.969 4.315 1.00 83.38 92 THR A C 1
ATOM 733 O O . THR A 1 92 ? -1.059 17.314 4.979 1.00 83.38 92 THR A O 1
ATOM 736 N N . ASP A 1 93 ? 0.293 19.095 4.791 1.00 79.31 93 ASP A N 1
ATOM 737 C CA . ASP A 1 93 ? -0.023 19.640 6.123 1.00 79.31 93 ASP A CA 1
ATOM 738 C C . ASP A 1 93 ? -1.510 19.987 6.277 1.00 79.31 93 ASP A C 1
ATOM 740 O O . ASP A 1 93 ? -2.087 19.814 7.350 1.00 79.31 93 ASP A O 1
ATOM 744 N N . GLU A 1 94 ? -2.156 20.429 5.196 1.00 83.88 94 GLU A N 1
ATOM 745 C CA . GLU A 1 94 ? -3.595 20.691 5.170 1.00 83.88 94 GLU A CA 1
ATOM 746 C C . GLU A 1 94 ? -4.404 19.414 5.432 1.00 83.88 94 GLU A C 1
ATOM 748 O O . GLU A 1 94 ? -5.275 19.396 6.306 1.00 83.88 94 GLU A O 1
ATOM 753 N N . THR A 1 95 ? -4.071 18.321 4.739 1.00 78.94 95 THR A N 1
ATOM 754 C CA . THR A 1 95 ? -4.716 17.019 4.940 1.00 78.94 95 THR A CA 1
ATOM 755 C C . THR A 1 95 ? -4.492 16.506 6.360 1.00 78.94 95 THR A C 1
ATOM 757 O O . THR A 1 95 ? -5.449 16.081 7.010 1.00 78.94 95 THR A O 1
ATOM 760 N N . ARG A 1 96 ? -3.275 16.630 6.907 1.00 76.81 96 ARG A N 1
ATOM 761 C CA . ARG A 1 96 ? -2.993 16.266 8.309 1.00 76.81 96 ARG A CA 1
ATOM 762 C C . ARG A 1 96 ? -3.823 17.077 9.295 1.00 76.81 96 ARG A C 1
ATOM 764 O O . ARG A 1 96 ? -4.412 16.510 10.211 1.00 76.81 96 ARG A O 1
ATOM 771 N N . ASN A 1 97 ? -3.908 18.392 9.109 1.00 81.88 97 ASN A N 1
ATOM 772 C CA . ASN A 1 97 ? -4.708 19.255 9.977 1.00 81.88 97 ASN A CA 1
ATOM 773 C C . ASN A 1 97 ? -6.194 18.892 9.905 1.00 81.88 97 ASN A C 1
ATOM 775 O O . ASN A 1 97 ? -6.867 18.853 10.935 1.00 81.88 97 ASN A O 1
ATOM 779 N N . ARG A 1 98 ? -6.695 18.543 8.717 1.00 81.75 98 ARG A N 1
ATOM 780 C CA . ARG A 1 98 ? -8.067 18.067 8.531 1.00 81.75 98 ARG A CA 1
ATOM 781 C C . ARG A 1 98 ? -8.317 16.725 9.222 1.00 81.75 98 ARG A C 1
ATOM 783 O O . ARG A 1 98 ? -9.360 16.565 9.851 1.00 81.75 98 ARG A O 1
ATOM 790 N N . ILE A 1 99 ? -7.369 15.789 9.154 1.00 76.81 99 ILE A N 1
ATOM 791 C CA . ILE A 1 99 ? -7.435 14.510 9.880 1.00 76.81 99 ILE A CA 1
ATOM 792 C C . ILE A 1 99 ? -7.453 14.757 11.393 1.00 76.81 99 ILE A C 1
ATOM 794 O O . ILE A 1 99 ? -8.289 14.182 12.087 1.00 76.81 99 ILE A O 1
ATOM 798 N N . ARG A 1 100 ? -6.594 15.647 11.909 1.00 76.94 100 ARG A N 1
ATOM 799 C CA . ARG A 1 100 ? -6.565 16.011 13.337 1.00 76.94 100 ARG A CA 1
ATOM 800 C C . ARG A 1 100 ? -7.869 16.655 13.798 1.00 76.94 100 ARG A C 1
ATOM 802 O O . ARG A 1 100 ? -8.369 16.289 14.856 1.00 76.94 100 ARG A O 1
ATOM 809 N N . ALA A 1 101 ? -8.436 17.562 13.004 1.00 82.00 101 ALA A N 1
ATOM 810 C CA . ALA A 1 101 ? -9.734 18.167 13.294 1.00 82.00 101 ALA A CA 1
ATOM 811 C C . ALA A 1 101 ? -10.840 17.102 13.357 1.00 82.00 101 ALA A C 1
ATOM 813 O O . ALA A 1 101 ? -11.570 17.025 14.342 1.00 82.00 101 ALA A O 1
ATOM 814 N N . LEU A 1 102 ? -10.893 16.205 12.365 1.00 77.12 102 LEU A N 1
ATOM 815 C CA . LEU A 1 102 ? -11.869 15.116 12.331 1.00 77.12 102 LEU A CA 1
ATOM 816 C C . LEU A 1 102 ? -11.718 14.158 13.525 1.00 77.12 102 LEU A C 1
ATOM 818 O O . LEU A 1 102 ? -12.714 13.721 14.098 1.00 77.12 102 LEU A O 1
ATOM 822 N N . ALA A 1 103 ? -10.482 13.843 13.915 1.00 74.94 103 ALA A N 1
ATOM 823 C CA . ALA A 1 103 ? -10.207 13.020 15.087 1.00 74.94 103 ALA A CA 1
ATOM 824 C C . ALA A 1 103 ? -10.621 13.715 16.395 1.00 74.94 103 ALA A C 1
ATOM 826 O O . ALA A 1 103 ? -11.149 13.057 17.291 1.00 74.94 103 ALA A O 1
ATOM 827 N N . GLY A 1 104 ? -10.432 15.035 16.491 1.00 76.38 104 GLY A N 1
ATOM 828 C CA . GLY A 1 104 ? -10.891 15.848 17.618 1.00 76.38 104 GLY A CA 1
ATOM 829 C C . GLY A 1 104 ? -12.417 15.895 17.747 1.00 76.38 104 GLY A C 1
ATOM 830 O O . GLY A 1 104 ? -12.936 15.836 18.859 1.00 76.38 104 GLY A O 1
ATOM 831 N N . ASP A 1 105 ? -13.137 15.918 16.624 1.00 81.50 105 ASP A N 1
ATOM 832 C CA . ASP A 1 105 ? -14.605 15.927 16.592 1.00 81.50 105 ASP A CA 1
ATOM 833 C C . ASP A 1 105 ? -15.230 14.537 16.808 1.00 81.50 105 ASP A C 1
ATOM 835 O O . ASP A 1 105 ? -16.408 14.419 17.168 1.00 81.50 105 ASP A O 1
ATOM 839 N N . PHE A 1 106 ? -14.457 13.462 16.623 1.00 79.31 106 PHE A N 1
ATOM 840 C CA . PHE A 1 106 ? -14.953 12.086 16.697 1.00 79.31 106 PHE A CA 1
ATOM 841 C C . PHE A 1 106 ? -15.669 11.738 18.018 1.00 79.31 106 PHE A C 1
ATOM 843 O O . PHE A 1 106 ? -16.765 11.170 17.951 1.00 79.31 106 PHE A O 1
ATOM 850 N N . PRO A 1 107 ? -15.155 12.088 19.219 1.00 79.88 107 PRO A N 1
ATOM 851 C CA . PRO A 1 107 ? -15.850 11.815 20.478 1.00 79.88 107 PRO A CA 1
ATOM 852 C C . PRO A 1 107 ? -17.234 12.471 20.550 1.00 79.88 107 PRO A C 1
ATOM 854 O O . PRO A 1 107 ? -18.166 11.886 21.106 1.00 79.88 107 PRO A O 1
ATOM 857 N N . THR A 1 108 ? -17.386 13.660 19.965 1.00 84.44 108 THR A N 1
ATOM 858 C CA . THR A 1 108 ? -18.655 14.397 19.916 1.00 84.44 108 THR A CA 1
ATOM 859 C C . THR A 1 108 ? -19.674 13.666 19.048 1.00 84.44 108 THR A C 1
ATOM 861 O O . THR A 1 108 ? -20.827 13.496 19.445 1.00 84.44 108 THR A O 1
ATOM 864 N N . VAL A 1 109 ? -19.248 13.171 17.883 1.00 83.81 109 VAL A N 1
ATOM 865 C CA . VAL A 1 109 ? -20.101 12.393 16.972 1.00 83.81 109 VAL A CA 1
ATOM 866 C C . VAL A 1 109 ? -20.479 11.046 17.591 1.00 83.81 109 VAL A C 1
ATOM 868 O O . VAL A 1 109 ? -21.648 10.661 17.572 1.00 83.81 109 VAL A O 1
ATOM 871 N N . TRP A 1 110 ? -19.517 10.342 18.192 1.00 83.25 110 TRP A N 1
ATOM 872 C CA . TRP A 1 110 ? -19.726 9.019 18.783 1.00 83.25 110 TRP A CA 1
ATOM 873 C C . TRP A 1 110 ? -20.723 9.032 19.951 1.00 83.25 110 TRP A C 1
ATOM 875 O O . TRP A 1 110 ? -21.615 8.177 20.031 1.00 83.25 110 TRP A O 1
ATOM 885 N N . ASN A 1 111 ? -20.595 10.028 20.832 1.00 82.88 111 ASN A N 1
ATOM 886 C CA . ASN A 1 111 ? -21.440 10.188 22.016 1.00 82.88 111 ASN A CA 1
ATOM 887 C C . ASN A 1 111 ? -22.766 10.906 21.726 1.00 82.88 111 ASN A C 1
ATOM 889 O O . ASN A 1 111 ? -23.556 11.117 22.646 1.00 82.88 111 ASN A O 1
ATOM 893 N N . ASN A 1 112 ? -23.045 11.268 20.469 1.00 88.19 112 ASN A N 1
ATOM 894 C CA . ASN A 1 112 ? -24.295 11.923 20.116 1.00 88.19 112 ASN A CA 1
ATOM 895 C C . ASN A 1 112 ? -25.486 10.984 20.412 1.00 88.19 112 ASN A C 1
ATOM 897 O O . ASN A 1 112 ? -25.555 9.886 19.846 1.00 88.19 112 ASN A O 1
ATOM 901 N N . PRO A 1 113 ? -26.444 11.383 21.271 1.00 88.06 113 PRO A N 1
ATOM 902 C CA . PRO A 1 113 ? -27.579 10.538 21.634 1.00 88.06 113 PRO A CA 1
ATOM 903 C C . PRO A 1 113 ? -28.554 10.316 20.473 1.00 88.06 113 PRO A C 1
ATOM 905 O O . PRO A 1 113 ? -29.305 9.347 20.495 1.00 88.06 113 PRO A O 1
ATOM 908 N N . ARG A 1 114 ? -28.533 11.181 19.449 1.00 90.38 114 ARG A N 1
ATOM 909 C CA . ARG A 1 114 ? -29.357 11.034 18.241 1.00 90.38 114 ARG A CA 1
ATOM 910 C C . ARG A 1 114 ? -28.824 9.980 17.273 1.00 90.38 114 ARG A C 1
ATOM 912 O O . ARG A 1 114 ? -29.535 9.636 16.340 1.00 90.38 114 ARG A O 1
ATOM 919 N N . LEU A 1 115 ? -27.597 9.491 17.479 1.00 88.00 115 LEU A N 1
ATOM 920 C CA . LEU A 1 115 ? -26.995 8.494 16.603 1.00 88.00 115 LEU A CA 1
ATOM 921 C C . LEU A 1 115 ? -27.594 7.110 16.860 1.00 88.00 115 LEU A C 1
ATOM 923 O O . LEU A 1 115 ? -27.587 6.608 17.996 1.00 88.00 115 LEU A O 1
ATOM 927 N N . GLU A 1 116 ? -28.046 6.457 15.799 1.00 92.12 116 GLU A N 1
ATOM 928 C CA . GLU A 1 116 ? -28.584 5.108 15.890 1.00 92.12 116 GLU A CA 1
ATOM 929 C C . GLU A 1 116 ? -27.468 4.070 16.083 1.00 92.12 116 GLU A C 1
ATOM 931 O O . GLU A 1 116 ? -26.314 4.240 15.676 1.00 92.12 116 GLU A O 1
ATOM 936 N N . ALA A 1 117 ? -27.807 2.928 16.687 1.00 89.62 117 ALA A N 1
ATOM 937 C CA . ALA A 1 117 ? -26.852 1.834 16.877 1.00 89.62 117 ALA A CA 1
ATOM 938 C C . ALA A 1 117 ? -26.285 1.309 15.543 1.00 89.62 117 ALA A C 1
ATOM 940 O O . ALA A 1 117 ? -25.122 0.902 15.480 1.00 89.62 117 ALA A O 1
ATOM 941 N N . ILE A 1 118 ? -27.081 1.352 14.467 1.00 91.38 118 ILE A N 1
ATOM 942 C CA . ILE A 1 118 ? -26.642 0.935 13.133 1.00 91.38 118 ILE A CA 1
ATOM 943 C C . ILE A 1 118 ? -25.568 1.869 12.565 1.00 91.38 118 ILE A C 1
ATOM 945 O O . ILE A 1 118 ? -24.623 1.399 11.933 1.00 91.38 118 ILE A O 1
ATOM 949 N N . GLU A 1 119 ? -25.656 3.168 12.845 1.00 89.38 119 GLU A N 1
ATOM 950 C CA . GLU A 1 119 ? -24.682 4.171 12.411 1.00 89.38 119 GLU A CA 1
ATOM 951 C C . GLU A 1 119 ? -23.370 4.018 13.181 1.00 89.38 119 GLU A C 1
ATOM 953 O O . GLU A 1 119 ? -22.301 3.964 12.571 1.00 89.38 119 GLU A O 1
ATOM 958 N N . ARG A 1 120 ? -23.439 3.808 14.505 1.00 85.75 120 ARG A N 1
ATOM 959 C CA . ARG A 1 120 ? -22.254 3.472 15.317 1.00 85.75 120 ARG A CA 1
ATOM 960 C C . ARG A 1 120 ? -21.564 2.204 14.816 1.00 85.75 120 ARG A C 1
ATOM 962 O O . ARG A 1 120 ? -20.340 2.167 14.699 1.00 85.75 120 ARG A O 1
ATOM 969 N N . LYS A 1 121 ? -22.342 1.180 14.451 1.00 85.06 121 LYS A N 1
ATOM 970 C CA . LYS A 1 121 ? -21.812 -0.059 13.866 1.00 85.06 121 LYS A CA 1
ATOM 971 C C . LYS A 1 121 ? -21.155 0.179 12.503 1.00 85.06 121 LYS A C 1
ATOM 973 O O . LYS A 1 121 ? -20.097 -0.389 12.246 1.00 85.06 121 LYS A O 1
ATOM 978 N N . ARG A 1 122 ? -21.745 1.016 11.641 1.00 86.56 122 ARG A N 1
ATOM 979 C CA . ARG A 1 122 ? -21.147 1.390 10.347 1.00 86.56 122 ARG A CA 1
ATOM 980 C C . ARG A 1 122 ? -19.807 2.093 10.536 1.00 86.56 122 ARG A C 1
ATOM 982 O O . ARG A 1 122 ? -18.847 1.696 9.889 1.00 86.56 122 ARG A O 1
ATOM 989 N N . MET A 1 123 ? -19.722 3.057 11.454 1.00 83.38 123 MET A N 1
ATOM 990 C CA . MET A 1 123 ? -18.461 3.739 11.767 1.00 83.38 123 MET A CA 1
ATOM 991 C C . MET A 1 123 ? -17.387 2.766 12.262 1.00 83.38 123 MET A C 1
ATOM 993 O O . MET A 1 123 ? -16.261 2.811 11.781 1.00 83.38 123 MET A O 1
ATOM 997 N N . LEU A 1 124 ? -17.732 1.828 13.151 1.00 82.81 124 LEU A N 1
ATOM 998 C CA . LEU A 1 124 ? -16.795 0.781 13.578 1.00 82.81 124 LEU A CA 1
ATOM 999 C C . LEU A 1 124 ? -16.295 -0.077 12.409 1.00 82.81 124 LEU A C 1
ATOM 1001 O O . LEU A 1 124 ? -15.120 -0.429 12.383 1.00 82.81 124 LEU A O 1
ATOM 1005 N N . GLY A 1 125 ? -17.147 -0.371 11.423 1.00 83.62 125 GLY A N 1
ATOM 1006 C CA . GLY A 1 125 ? -16.756 -1.102 10.212 1.00 83.62 125 GLY A CA 1
ATOM 1007 C C . GLY A 1 125 ? -15.750 -0.361 9.320 1.00 83.62 125 GLY A C 1
ATOM 1008 O O . GLY A 1 125 ? -15.065 -0.993 8.516 1.00 83.62 125 GLY A O 1
ATOM 1009 N N . LEU A 1 126 ? -15.629 0.962 9.470 1.00 80.75 126 LEU A N 1
ATOM 1010 C CA . LEU A 1 126 ? -14.593 1.758 8.805 1.00 80.75 126 LEU A CA 1
ATOM 1011 C C . LEU A 1 126 ? -13.248 1.693 9.539 1.00 80.75 126 LEU A C 1
ATOM 1013 O O . LEU A 1 126 ? -12.218 1.953 8.930 1.00 80.75 126 LEU A O 1
ATOM 1017 N N . LEU A 1 127 ? -13.242 1.358 10.830 1.00 78.75 127 LEU A N 1
ATOM 1018 C CA . LEU A 1 127 ? -12.030 1.321 11.654 1.00 78.75 127 LEU A CA 1
ATOM 1019 C C . LEU A 1 127 ? -11.454 -0.090 11.759 1.00 78.75 127 LEU A C 1
ATOM 1021 O O . LEU A 1 127 ? -10.244 -0.284 11.653 1.00 78.75 127 LEU A O 1
ATOM 1025 N N . VAL A 1 128 ? -12.322 -1.073 11.975 1.00 81.81 128 VAL A N 1
ATOM 1026 C CA . VAL A 1 128 ? -11.949 -2.473 12.157 1.00 81.81 128 VAL A CA 1
ATOM 1027 C C . VAL A 1 128 ? -11.829 -3.132 10.794 1.00 81.81 128 VAL A C 1
ATOM 1029 O O . VAL A 1 128 ? -12.754 -3.058 9.983 1.00 81.81 128 VAL A O 1
ATOM 1032 N N . GLU A 1 129 ? -10.702 -3.792 10.544 1.00 86.00 129 GLU A N 1
ATOM 1033 C CA . GLU A 1 129 ? -10.595 -4.649 9.376 1.00 86.00 129 GLU A CA 1
ATOM 1034 C C . GLU A 1 129 ? -11.063 -6.072 9.657 1.00 86.00 129 GLU A C 1
ATOM 1036 O O . GLU A 1 129 ? -11.916 -6.588 8.938 1.00 86.00 129 GLU A O 1
ATOM 1041 N N . ASP A 1 130 ? -10.530 -6.696 10.704 1.00 89.31 130 ASP A N 1
ATOM 1042 C CA . ASP A 1 130 ? -10.993 -8.002 11.147 1.00 89.31 130 ASP A CA 1
ATOM 1043 C C . ASP A 1 130 ? -10.901 -8.166 12.665 1.00 89.31 130 ASP A C 1
ATOM 1045 O O . ASP A 1 130 ? -10.284 -7.377 13.389 1.00 89.31 130 ASP A O 1
ATOM 1049 N N . VAL A 1 131 ? -11.597 -9.197 13.140 1.00 90.06 131 VAL A N 1
ATOM 1050 C CA . VAL A 1 131 ? -11.548 -9.643 14.526 1.00 90.06 131 VAL A CA 1
ATOM 1051 C C . VAL A 1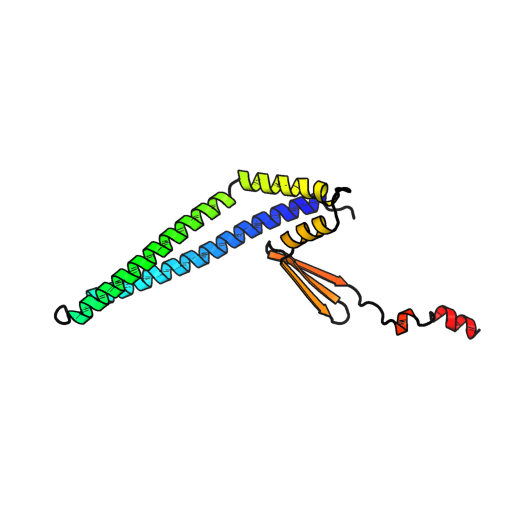 131 ? -11.355 -11.149 14.524 1.00 90.06 131 VAL A C 1
ATOM 1053 O O . VAL A 1 131 ? -12.206 -11.890 14.032 1.00 90.06 131 VAL A O 1
ATOM 1056 N N . THR A 1 132 ? -10.252 -11.598 15.108 1.00 94.44 132 THR A N 1
ATOM 1057 C CA . THR A 1 132 ? -9.933 -13.014 15.271 1.00 94.44 132 THR A CA 1
ATOM 1058 C C . THR A 1 132 ? -10.173 -13.433 16.715 1.00 94.44 132 THR A C 1
ATOM 1060 O O . THR A 1 132 ? -9.746 -12.765 17.657 1.00 94.44 132 THR A O 1
ATOM 1063 N N . LEU A 1 133 ? -10.874 -14.552 16.896 1.00 95.06 133 LEU A N 1
ATOM 1064 C CA . LEU A 1 133 ? -11.178 -15.119 18.206 1.00 95.06 133 LEU A CA 1
ATOM 1065 C C . LEU A 1 133 ? -10.412 -16.426 18.390 1.00 95.06 133 LEU A C 1
ATOM 1067 O O . LEU A 1 133 ? -10.618 -17.377 17.638 1.00 95.06 133 LEU A O 1
ATOM 1071 N N . ALA A 1 134 ? -9.586 -16.500 19.430 1.00 93.81 134 ALA A N 1
ATOM 1072 C CA . ALA A 1 134 ? -8.919 -17.726 19.844 1.00 93.81 134 ALA A CA 1
ATOM 1073 C C . ALA A 1 134 ? -9.466 -18.182 21.200 1.00 93.81 134 ALA A C 1
ATOM 1075 O O . ALA A 1 134 ? -9.419 -17.457 22.196 1.00 93.81 134 ALA A O 1
ATOM 1076 N N . LYS A 1 135 ? -10.009 -19.400 21.242 1.00 91.19 135 LYS A N 1
ATOM 1077 C CA . LYS A 1 135 ? -10.604 -19.986 22.447 1.00 91.19 135 LYS A CA 1
ATOM 1078 C C . LYS A 1 135 ? -9.621 -20.970 23.085 1.00 91.19 135 LYS A C 1
ATOM 1080 O O . LYS A 1 135 ? -9.516 -22.102 22.624 1.00 91.19 135 LYS A O 1
ATOM 1085 N N . SER A 1 136 ? -8.948 -20.550 24.154 1.00 87.44 136 SER A N 1
ATOM 1086 C CA . SER A 1 136 ? -8.113 -21.403 25.018 1.00 87.44 136 SER A CA 1
ATOM 1087 C C . SER A 1 136 ? -8.790 -21.530 26.378 1.00 87.44 136 SER A C 1
ATOM 1089 O O . SER A 1 136 ? -9.956 -21.895 26.374 1.00 87.44 136 SER A O 1
ATOM 1091 N N . ASP A 1 137 ? -8.163 -21.228 27.517 1.00 87.81 137 ASP A N 1
ATOM 1092 C CA . ASP A 1 137 ? -8.833 -21.142 28.828 1.00 87.81 137 ASP A CA 1
ATOM 1093 C C . ASP A 1 137 ? -9.727 -19.903 28.936 1.00 87.81 137 ASP A C 1
ATOM 1095 O O . ASP A 1 137 ? -10.855 -19.980 29.429 1.00 87.81 137 ASP A O 1
ATOM 1099 N N . LYS A 1 138 ? -9.262 -18.795 28.356 1.00 92.06 138 LYS A N 1
ATOM 1100 C CA . LYS A 1 138 ? -10.017 -17.561 28.123 1.00 92.06 138 LYS A CA 1
ATOM 1101 C C . LYS A 1 138 ? -10.283 -17.387 26.624 1.00 92.06 138 LYS A C 1
ATOM 1103 O O . LYS A 1 138 ? -9.766 -18.134 25.792 1.00 92.06 138 LYS A O 1
ATOM 1108 N N . ILE A 1 139 ? -11.131 -16.431 26.270 1.00 93.88 139 ILE A N 1
ATOM 1109 C CA . ILE A 1 139 ? -11.345 -16.010 24.885 1.00 93.88 139 ILE A CA 1
ATOM 1110 C C . ILE A 1 139 ? -10.390 -14.848 24.621 1.00 93.88 139 ILE A C 1
ATOM 1112 O O . ILE A 1 139 ? -10.558 -13.770 25.191 1.00 93.88 139 ILE A O 1
ATOM 1116 N N . SER A 1 140 ? -9.385 -15.074 23.779 1.00 93.62 140 SER A N 1
ATOM 1117 C CA . SER A 1 140 ? -8.537 -14.009 23.252 1.00 93.62 140 SER A CA 1
ATOM 1118 C C . SER A 1 140 ? -9.204 -13.414 22.015 1.00 93.62 140 SER A C 1
ATOM 1120 O O . SER A 1 140 ? -9.609 -14.140 21.106 1.00 93.62 140 SER A O 1
ATOM 1122 N N . ILE A 1 141 ? -9.353 -12.095 22.015 1.00 94.69 141 ILE A N 1
ATOM 1123 C CA . ILE A 1 141 ? -9.947 -11.301 20.947 1.00 94.69 141 ILE A CA 1
ATOM 1124 C C . ILE A 1 141 ? -8.834 -10.438 20.376 1.00 94.69 141 ILE A C 1
ATOM 1126 O O . ILE A 1 141 ? -8.352 -9.529 21.045 1.00 94.69 141 ILE A O 1
ATOM 1130 N N . GLN A 1 142 ? -8.431 -10.720 19.149 1.00 92.19 142 GLN A N 1
ATOM 1131 C CA . GLN A 1 142 ? -7.453 -9.927 18.420 1.00 92.19 142 GLN A CA 1
ATOM 1132 C C . GLN A 1 142 ? -8.203 -9.069 17.410 1.00 92.19 142 GLN A C 1
ATOM 1134 O O . GLN A 1 142 ? -8.909 -9.593 16.554 1.00 92.19 142 GLN A O 1
ATOM 1139 N N . VAL A 1 143 ? -8.087 -7.753 17.536 1.00 87.06 143 VAL A N 1
ATOM 1140 C CA . VAL A 1 143 ? -8.707 -6.776 16.640 1.00 87.06 143 VAL A CA 1
ATOM 1141 C C . VAL A 1 143 ? -7.612 -6.169 15.780 1.00 87.06 143 VAL A C 1
ATOM 1143 O O . VAL A 1 143 ? -6.664 -5.591 16.317 1.00 87.06 143 VAL A O 1
ATOM 1146 N N . ARG A 1 144 ? -7.755 -6.275 14.460 1.00 84.25 144 ARG A N 1
ATOM 1147 C CA . ARG A 1 144 ? -6.885 -5.608 13.493 1.00 84.25 144 ARG A CA 1
ATOM 1148 C C . ARG A 1 144 ? -7.606 -4.395 12.931 1.00 84.25 144 ARG A C 1
ATOM 1150 O O . ARG A 1 144 ? -8.691 -4.517 12.361 1.00 84.25 144 ARG A O 1
ATOM 1157 N N . PHE A 1 145 ? -7.010 -3.221 13.083 1.00 80.94 145 PHE A N 1
ATOM 1158 C CA . PHE A 1 145 ? -7.552 -1.984 12.533 1.00 80.94 145 PHE A CA 1
ATOM 1159 C C . PHE A 1 145 ? -7.054 -1.766 11.101 1.00 80.94 145 PHE A C 1
ATOM 1161 O O . PHE A 1 145 ? -5.974 -2.222 10.719 1.00 80.94 145 PHE A O 1
ATOM 1168 N N . ARG A 1 146 ? -7.826 -1.033 10.292 1.00 72.62 146 ARG A N 1
ATOM 1169 C CA . ARG A 1 146 ? -7.435 -0.680 8.913 1.00 72.62 146 ARG A CA 1
ATOM 1170 C C . ARG A 1 146 ? -6.134 0.131 8.861 1.00 72.62 146 ARG A C 1
ATOM 1172 O O . ARG A 1 146 ? -5.381 0.012 7.897 1.00 72.62 146 ARG A O 1
ATOM 1179 N N . GLY A 1 147 ? -5.846 0.873 9.932 1.00 67.88 147 GLY A N 1
ATOM 1180 C CA . GLY A 1 147 ? -4.590 1.588 10.169 1.00 67.88 147 GLY A CA 1
ATOM 1181 C C . GLY A 1 147 ? -3.489 0.743 10.817 1.00 67.88 147 GLY A C 1
ATOM 1182 O O . GLY A 1 147 ? -2.732 1.281 11.608 1.00 67.88 147 GLY A O 1
ATOM 1183 N N . GLY A 1 148 ? -3.447 -0.574 10.589 1.00 67.25 148 GLY A N 1
ATOM 1184 C CA . GLY A 1 148 ? -2.305 -1.445 10.929 1.00 67.25 148 GLY A CA 1
ATOM 1185 C C . GLY A 1 148 ? -2.112 -1.788 12.402 1.00 67.25 148 GLY A C 1
ATOM 1186 O O . GLY A 1 148 ? -1.592 -2.857 12.714 1.00 67.25 148 GLY A O 1
ATOM 1187 N N . GLN A 1 149 ? -2.609 -0.952 13.310 1.00 74.56 149 GLN A N 1
ATOM 1188 C CA . GLN A 1 149 ? -2.606 -1.235 14.734 1.00 74.56 149 GLN A CA 1
ATOM 1189 C C . GLN A 1 149 ? -3.393 -2.517 15.038 1.00 74.56 149 GLN A C 1
ATOM 1191 O O . GLN A 1 149 ? -4.460 -2.782 14.472 1.00 74.56 149 GLN A O 1
ATOM 1196 N N . THR A 1 150 ? -2.885 -3.293 15.989 1.00 81.94 150 THR A N 1
ATOM 1197 C CA . THR A 1 150 ? -3.567 -4.465 16.537 1.00 81.94 150 THR A CA 1
ATOM 1198 C C . THR A 1 150 ? -3.809 -4.288 18.027 1.00 81.94 150 THR A C 1
ATOM 1200 O O . THR A 1 150 ? -2.902 -3.888 18.757 1.00 81.94 150 THR A O 1
ATOM 1203 N N . ALA A 1 151 ? -5.003 -4.640 18.497 1.00 83.19 151 ALA A N 1
ATOM 1204 C CA . ALA A 1 151 ? -5.335 -4.684 19.917 1.00 83.19 151 ALA A CA 1
ATOM 1205 C C . ALA A 1 151 ? -5.718 -6.106 20.328 1.00 83.19 151 ALA A C 1
ATOM 1207 O O . ALA A 1 151 ? -6.432 -6.796 19.604 1.00 83.19 151 ALA A O 1
ATOM 1208 N N . THR A 1 152 ? -5.269 -6.537 21.508 1.00 88.81 152 THR A N 1
ATOM 1209 C CA . THR A 1 152 ? -5.651 -7.835 22.077 1.00 88.81 152 THR A CA 1
ATOM 1210 C C . THR A 1 152 ? -6.449 -7.623 23.354 1.00 88.81 152 THR A C 1
ATOM 1212 O O . THR A 1 152 ? -5.984 -6.963 24.280 1.00 88.81 152 THR A O 1
ATOM 1215 N N . LEU A 1 153 ? -7.640 -8.212 23.420 1.00 89.81 153 LEU A N 1
ATOM 1216 C CA . LEU A 1 153 ? -8.473 -8.268 24.616 1.00 89.81 153 LEU A CA 1
ATOM 1217 C C . LEU A 1 153 ? -8.615 -9.716 25.070 1.00 89.81 153 LEU A C 1
ATOM 1219 O O . LEU A 1 153 ? -8.589 -10.643 24.264 1.00 89.81 153 LEU A O 1
ATOM 1223 N N . THR A 1 154 ? -8.784 -9.917 26.372 1.00 92.50 154 THR A N 1
ATOM 1224 C CA . THR A 1 154 ? -9.007 -11.249 26.937 1.00 92.50 154 THR A CA 1
ATOM 1225 C C . THR A 1 154 ? -10.269 -11.230 27.780 1.00 92.50 154 THR A C 1
ATOM 1227 O O . THR A 1 154 ? -10.395 -10.410 28.685 1.00 92.50 154 THR A O 1
ATOM 1230 N N . VAL A 1 155 ? -11.199 -12.136 27.485 1.00 93.06 155 VAL A N 1
ATOM 1231 C CA . VAL A 1 155 ? -12.486 -12.249 28.180 1.00 93.06 155 VAL A CA 1
ATOM 1232 C C . VAL A 1 155 ? -12.637 -13.654 28.746 1.00 93.06 155 VAL A C 1
ATOM 1234 O O . VAL A 1 155 ? -12.267 -14.638 28.103 1.00 93.06 155 VAL A O 1
ATOM 1237 N N . ASP A 1 156 ? -13.178 -13.764 29.957 1.00 91.56 156 ASP A N 1
ATOM 1238 C CA . ASP A 1 156 ? -13.487 -15.067 30.537 1.00 91.56 156 ASP A CA 1
ATOM 1239 C C . ASP A 1 156 ? -14.564 -15.781 29.720 1.00 91.56 156 ASP A C 1
ATOM 1241 O O . ASP A 1 156 ? -15.474 -15.171 29.150 1.00 91.56 156 ASP A O 1
ATOM 1245 N N . LYS A 1 157 ? -14.474 -17.110 29.660 1.00 87.81 157 LYS A N 1
ATOM 1246 C CA . LYS A 1 157 ? -15.515 -17.890 28.999 1.00 87.81 157 LYS A CA 1
ATOM 1247 C C . LYS A 1 157 ? -16.841 -17.721 29.740 1.00 87.81 157 LYS A C 1
ATOM 1249 O O . LYS A 1 157 ? -16.858 -17.786 30.973 1.00 87.81 157 LYS A O 1
ATOM 1254 N N . PRO A 1 158 ? -17.965 -17.618 29.012 1.00 85.19 158 PRO A N 1
ATOM 1255 C CA . PRO A 1 158 ? -19.266 -17.735 29.644 1.00 85.19 158 PRO A CA 1
ATOM 1256 C C . PRO A 1 158 ? -19.351 -19.084 30.366 1.00 85.19 158 PRO A C 1
ATOM 1258 O O . PRO A 1 158 ? -18.965 -20.124 29.820 1.00 85.19 158 PRO A O 1
ATOM 1261 N N . LYS A 1 159 ? -19.825 -19.057 31.615 1.00 84.56 159 LYS A N 1
ATOM 1262 C CA . LYS A 1 159 ? -19.988 -20.270 32.421 1.00 84.56 159 LYS A CA 1
ATOM 1263 C C . LYS A 1 159 ? -20.960 -21.224 31.707 1.00 84.56 159 LYS A C 1
ATOM 1265 O O . LYS A 1 159 ? -21.966 -20.762 31.165 1.00 84.56 159 LYS A O 1
ATOM 1270 N N . PRO A 1 160 ? -20.711 -22.546 31.711 1.00 85.94 160 PRO A N 1
ATOM 1271 C CA . PRO A 1 160 ? -21.672 -23.505 31.182 1.00 85.94 160 PRO A CA 1
ATOM 1272 C C . PRO A 1 160 ? -23.023 -23.358 31.886 1.00 85.94 160 PRO A C 1
ATOM 1274 O O . PRO A 1 160 ? -23.067 -23.150 33.100 1.00 85.94 160 PRO A O 1
ATOM 1277 N N . LEU A 1 161 ? -24.126 -23.534 31.152 1.00 86.62 161 LEU A N 1
ATOM 1278 C CA . LEU A 1 161 ? -25.475 -23.386 31.710 1.00 86.62 161 LEU A CA 1
ATOM 1279 C C . LEU A 1 161 ? -25.708 -24.306 32.921 1.00 86.62 161 LEU A C 1
ATOM 1281 O O . LEU A 1 161 ? -26.376 -23.909 33.867 1.00 86.62 161 LEU A O 1
ATOM 1285 N N . ALA A 1 162 ? -25.102 -25.498 32.924 1.00 87.06 162 ALA A N 1
ATOM 1286 C CA . ALA A 1 162 ? -25.143 -26.432 34.048 1.00 87.06 162 ALA A CA 1
ATOM 1287 C C . ALA A 1 162 ? -24.533 -25.855 35.337 1.00 87.06 162 ALA A C 1
ATOM 1289 O O . ALA A 1 162 ? -25.019 -26.158 36.416 1.00 87.06 162 ALA A O 1
ATOM 1290 N N . VAL A 1 163 ? -23.503 -25.009 35.231 1.00 84.56 163 VAL A N 1
ATOM 1291 C CA . VAL A 1 163 ? -22.873 -24.329 36.375 1.00 84.56 163 VAL A CA 1
ATOM 1292 C C . VAL A 1 163 ? -23.692 -23.108 36.787 1.00 84.56 163 VAL A C 1
ATOM 1294 O O . VAL A 1 163 ? -23.858 -22.872 37.974 1.00 84.56 163 VAL A O 1
ATOM 1297 N N . ILE A 1 164 ? -24.241 -22.360 35.822 1.00 85.75 164 ILE A N 1
ATOM 1298 C CA . ILE A 1 164 ? -25.108 -21.197 36.091 1.00 85.75 164 ILE A CA 1
ATOM 1299 C C . ILE A 1 164 ? -26.389 -21.623 36.817 1.00 85.75 164 ILE A C 1
ATOM 1301 O O . ILE A 1 164 ? -26.839 -20.939 37.727 1.00 85.75 164 ILE A O 1
ATOM 1305 N N . LYS A 1 165 ? -26.976 -22.753 36.410 1.00 86.62 165 LYS A N 1
ATOM 1306 C CA . LYS A 1 165 ? -28.183 -23.315 37.026 1.00 86.62 165 LYS A CA 1
ATOM 1307 C C . LYS A 1 165 ? -27.899 -24.132 38.284 1.00 86.62 165 LYS A C 1
ATOM 1309 O O . LYS A 1 165 ? -28.848 -24.512 38.964 1.00 86.62 165 LYS A O 1
ATOM 1314 N N . LYS A 1 166 ? -26.633 -24.442 38.581 1.00 87.62 166 LYS A N 1
ATOM 1315 C CA . LYS A 1 166 ? -26.281 -25.169 39.798 1.00 87.62 166 LYS A CA 1
ATOM 1316 C C . LYS A 1 166 ? -26.508 -24.246 40.985 1.00 87.62 166 LYS A C 1
ATOM 1318 O O . LYS A 1 166 ? -26.017 -23.120 40.999 1.00 87.62 166 LYS A O 1
ATOM 1323 N N . THR A 1 167 ? -27.233 -24.744 41.978 1.00 85.94 167 THR A N 1
ATOM 1324 C CA . THR A 1 167 ? -27.411 -24.051 43.250 1.00 85.94 167 THR A CA 1
ATOM 1325 C C . THR A 1 167 ? -26.037 -23.687 43.823 1.00 85.94 167 THR A C 1
ATOM 1327 O O . THR A 1 167 ? -25.153 -24.554 43.837 1.00 85.94 167 THR A O 1
ATOM 1330 N N . PRO A 1 168 ? -25.820 -22.430 44.254 1.00 86.25 168 PRO A N 1
ATOM 1331 C CA . PRO A 1 168 ? -24.542 -22.018 44.813 1.00 86.25 168 PRO A CA 1
ATOM 1332 C C . PRO A 1 168 ? -24.135 -22.945 45.965 1.00 86.25 168 PRO A C 1
ATOM 1334 O O . PRO A 1 168 ? -24.987 -23.288 46.788 1.00 86.25 168 PRO A O 1
ATOM 1337 N N . PRO A 1 169 ? -22.858 -23.353 46.057 1.00 82.94 169 PRO A N 1
ATOM 1338 C CA . PRO A 1 169 ? -22.396 -24.264 47.106 1.00 82.94 169 PRO A CA 1
ATOM 1339 C C . PRO A 1 169 ? -22.647 -23.703 48.514 1.00 82.94 169 PRO A C 1
ATOM 1341 O O . PRO A 1 169 ? -22.917 -24.457 49.435 1.00 82.94 169 PRO A O 1
ATOM 1344 N N . GLU A 1 170 ? -22.665 -22.378 48.648 1.00 86.75 170 GLU A N 1
ATOM 1345 C CA . GLU A 1 170 ? -23.026 -21.632 49.862 1.00 86.75 170 GLU A CA 1
ATOM 1346 C C . GLU A 1 170 ? -24.443 -21.950 50.367 1.00 86.75 170 GLU A C 1
ATOM 1348 O O . GLU A 1 170 ? -24.692 -21.970 51.566 1.00 86.75 170 GLU A O 1
ATOM 1353 N N . VAL A 1 171 ? -25.381 -22.185 49.446 1.00 85.06 171 VAL A N 1
ATOM 1354 C CA . VAL A 1 171 ? -26.770 -22.539 49.768 1.00 85.06 171 VAL A CA 1
ATOM 1355 C C . VAL A 1 171 ? -26.875 -24.021 50.114 1.00 85.06 171 VAL A C 1
ATOM 1357 O O . VAL A 1 171 ? -27.655 -24.379 50.985 1.00 85.06 171 VAL A O 1
ATOM 1360 N N . VAL A 1 172 ? -26.079 -24.874 49.465 1.00 85.38 172 VAL A N 1
ATOM 1361 C CA . VAL A 1 172 ? -26.042 -26.316 49.752 1.00 85.38 172 VAL A CA 1
ATOM 1362 C C . VAL A 1 172 ? -25.465 -26.580 51.145 1.00 85.38 172 VAL A C 1
ATOM 1364 O O . VAL A 1 172 ? -26.057 -27.333 51.903 1.00 85.38 172 VAL A O 1
ATOM 1367 N N . LEU A 1 173 ? -24.385 -25.889 51.523 1.00 86.50 173 LEU A N 1
ATOM 1368 C CA . LEU A 1 173 ? -23.765 -26.017 52.848 1.00 86.50 173 LEU A CA 1
ATOM 1369 C C . LEU A 1 173 ? -24.714 -25.664 54.003 1.00 86.50 173 LEU A C 1
ATOM 1371 O O . LEU A 1 173 ? -24.586 -26.230 55.076 1.00 86.50 173 LEU A O 1
ATOM 1375 N N . LYS A 1 174 ? -25.686 -24.770 53.776 1.00 84.81 174 LYS A N 1
ATOM 1376 C CA . LYS A 1 174 ? -26.716 -24.414 54.768 1.00 84.81 174 LYS A CA 1
ATOM 1377 C C . LYS A 1 174 ? -27.814 -25.468 54.946 1.00 84.81 174 LYS A C 1
ATOM 1379 O O . LYS A 1 174 ? -28.636 -25.314 55.837 1.00 84.81 174 LYS A O 1
ATOM 1384 N N . ILE A 1 175 ? -27.899 -26.455 54.054 1.00 80.00 175 ILE A N 1
ATOM 1385 C CA . ILE A 1 175 ? -28.865 -27.564 54.150 1.00 80.00 175 ILE A CA 1
ATOM 1386 C C . ILE A 1 175 ? -28.263 -28.731 54.945 1.00 80.00 175 ILE A C 1
ATOM 1388 O O . ILE A 1 175 ? -29.008 -29.514 55.525 1.00 80.00 175 ILE A O 1
ATOM 1392 N N . ASP A 1 176 ? -26.932 -28.833 54.967 1.00 69.25 176 ASP A N 1
ATOM 1393 C CA . ASP A 1 176 ? -26.191 -29.886 55.667 1.00 69.25 176 ASP A CA 1
ATOM 1394 C C . ASP A 1 176 ? -25.854 -29.522 57.139 1.00 69.25 176 ASP A C 1
ATOM 1396 O O . ASP A 1 176 ? -25.247 -30.338 57.836 1.00 69.25 176 ASP A O 1
ATOM 1400 N N . GLU A 1 177 ? -26.250 -28.327 57.609 1.00 60.94 177 GLU A N 1
ATOM 1401 C CA . GLU A 1 177 ? -26.285 -27.903 59.030 1.00 60.94 177 GLU A CA 1
ATOM 1402 C C . GLU A 1 177 ? -27.661 -28.167 59.662 1.00 60.94 177 GLU A C 1
ATOM 1404 O O . GLU A 1 177 ? -27.688 -28.651 60.819 1.00 60.94 177 GLU A O 1
#

pLDDT: mean 84.9, std 12.87, range [33.94, 98.12]

Radius of gyration: 29.87 Å; chains: 1; bounding box: 54×51×100 Å

Secondary structure (DSSP, 8-state):
---HHHHHHHHHHHHHHHHHHHHHHHHHHHHHHHHHHHHHHHHHHHHHHTS-TT-HHHHHHHHHHHHHHHHHHHHHHHHHHHHHHHHHHHT-HHHHHHHHHHHHHHHHHHT-TTS-HHHHHHHHHHHEEEEEEEESSSEEEEEEETTS-E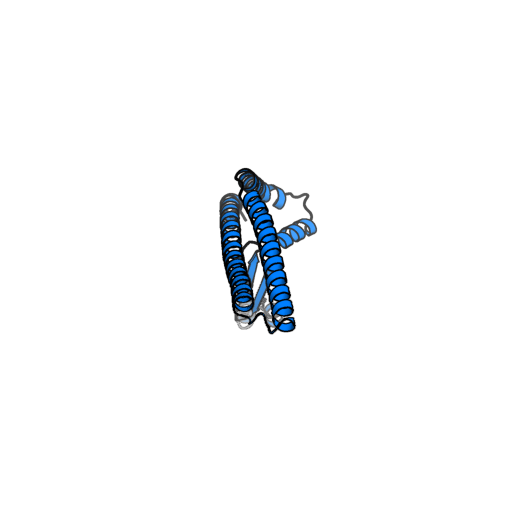EEEEEPPPPPHHHHSSPPHHHHHTT--

Foldseek 3Di:
DPDLQVVLLVVLVLLLVLLVVVLVVVLVVLVVVLVVLVVQLVVLVVLLVPDDVVPVVSNVVSVVSSVVSVVVSVVSVVVSVVSVVVSVVCNDPVNSVVSSVCSNCVVVVLPPPPDDPVNNVVVVVQFWPDWDWDDDQWIWIWTQTPSGDIDIDTHGDDDPVCVVPDDPVVVVVVVVD

Organism: NCBI:txid410659

Sequence (177 aa):
METVSPAALEVALAVESEIAGRIEEAQSLRLKQLERQRYEAELARRRYMNVDPANRMVADALEAAWNASLRQLDALQQDHDRQSQSDRELLTDETRNRIRALAGDFPTVWNNPRLEAIERKRMLGLLVEDVTLAKSDKISIQVRFRGGQTATLTVDKPKPLAVIKKTPPEVVLKIDE